Protein AF-A0A7W3WY32-F1 (afdb_monomer_lite)

Secondary structure (DSSP, 8-state):
-PPPPPHHHHHHHHHHHHHHHHHH-TT--SS---TTHHHHHHHHHHHHHHHHHHTT-

Sequence (57 aa):
LPPRPTLYTRYQEAGSAYRTHRAECARCTDTRHCPTGQPLYEAWARLQDLYLKQLRT

Organism: NCBI:txid2213162

Structure (mmCIF, N/CA/C/O backbone):
data_AF-A0A7W3WY32-F1
#
_entry.id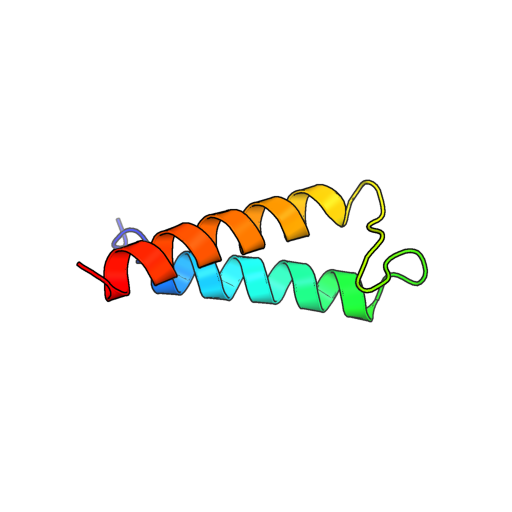   AF-A0A7W3WY32-F1
#
loop_
_atom_site.group_PDB
_atom_site.id
_atom_site.type_symbol
_atom_site.label_atom_id
_atom_site.label_alt_id
_atom_site.label_comp_id
_atom_site.label_asym_id
_atom_site.label_entity_id
_atom_site.label_seq_id
_atom_site.pdbx_PDB_ins_code
_atom_site.Cartn_x
_atom_site.Cartn_y
_atom_site.Cartn_z
_atom_site.occupancy
_atom_site.B_iso_or_equiv
_atom_site.auth_seq_id
_atom_site.auth_comp_id
_atom_site.auth_asym_id
_atom_site.auth_atom_id
_atom_site.pdbx_PDB_model_num
ATOM 1 N N . LEU A 1 1 ? 7.061 -7.781 25.412 1.00 62.03 1 LEU A N 1
ATOM 2 C CA . LEU A 1 1 ? 6.724 -7.832 23.969 1.00 62.03 1 LEU A CA 1
ATOM 3 C C . LEU A 1 1 ? 6.176 -6.464 23.579 1.00 62.03 1 LEU A C 1
ATOM 5 O O . LEU A 1 1 ? 5.346 -5.970 24.338 1.00 62.03 1 LEU A O 1
ATOM 9 N N . PRO A 1 2 ? 6.633 -5.826 22.489 1.00 67.31 2 PRO A N 1
ATOM 10 C CA . PRO A 1 2 ? 6.020 -4.582 22.033 1.00 67.31 2 PRO A CA 1
ATOM 11 C C . PRO A 1 2 ? 4.535 -4.807 21.689 1.00 67.31 2 PRO A C 1
ATOM 13 O O . PRO A 1 2 ? 4.156 -5.929 21.328 1.00 67.31 2 PRO A O 1
ATOM 16 N N . PRO A 1 3 ? 3.681 -3.776 21.816 1.00 85.75 3 PRO A N 1
ATOM 17 C CA . PRO A 1 3 ? 2.282 -3.885 21.426 1.00 85.75 3 PRO A CA 1
ATOM 18 C C . PRO A 1 3 ? 2.176 -4.229 19.939 1.00 85.75 3 PRO A C 1
ATOM 20 O O . PRO A 1 3 ? 2.990 -3.800 19.119 1.00 85.75 3 PRO A O 1
ATOM 23 N N . ARG A 1 4 ? 1.155 -5.013 19.580 1.00 89.31 4 ARG A N 1
ATOM 24 C CA . ARG A 1 4 ? 0.884 -5.313 18.171 1.00 89.31 4 ARG A CA 1
ATOM 25 C C . ARG A 1 4 ? 0.548 -4.014 17.426 1.00 89.31 4 ARG A C 1
ATOM 27 O O . ARG A 1 4 ? -0.211 -3.206 17.963 1.00 89.31 4 ARG A O 1
ATOM 34 N N . PRO A 1 5 ? 1.039 -3.828 16.188 1.00 90.50 5 PRO A N 1
ATOM 35 C CA . PRO A 1 5 ? 0.747 -2.630 15.414 1.00 90.50 5 PRO A CA 1
ATOM 36 C C . PRO A 1 5 ? -0.759 -2.489 15.169 1.00 90.50 5 PRO A C 1
ATOM 38 O O . PRO A 1 5 ? -1.481 -3.476 14.961 1.00 90.50 5 PRO A O 1
ATOM 41 N N . THR A 1 6 ? -1.237 -1.245 15.178 1.00 95.62 6 THR A N 1
ATOM 42 C CA . THR A 1 6 ? -2.644 -0.925 14.898 1.00 95.62 6 THR A CA 1
ATOM 43 C C . THR A 1 6 ? -3.018 -1.296 13.458 1.00 95.62 6 THR A C 1
ATOM 45 O O . THR A 1 6 ? -2.143 -1.539 12.621 1.00 95.62 6 THR A O 1
ATOM 48 N N . LEU A 1 7 ? -4.319 -1.344 13.145 1.00 96.06 7 LEU A N 1
ATOM 49 C CA . LEU A 1 7 ? -4.768 -1.543 11.763 1.00 96.06 7 LEU A CA 1
ATOM 50 C C . LEU A 1 7 ? -4.266 -0.419 10.845 1.00 96.06 7 LEU A C 1
ATOM 52 O O . LEU A 1 7 ? -3.806 -0.701 9.743 1.00 96.06 7 LEU A O 1
ATOM 56 N N . TYR A 1 8 ? -4.278 0.827 11.328 1.00 96.44 8 TYR A N 1
ATOM 57 C CA . TYR A 1 8 ? -3.747 1.976 10.595 1.00 96.44 8 TYR A CA 1
ATOM 58 C C . TYR A 1 8 ? -2.246 1.833 10.305 1.00 96.44 8 TYR A C 1
ATOM 60 O O . TYR A 1 8 ? -1.821 2.022 9.169 1.00 96.44 8 TYR A O 1
ATOM 68 N N . THR A 1 9 ? -1.452 1.426 11.301 1.00 97.81 9 THR A N 1
ATOM 69 C CA . THR A 1 9 ? -0.011 1.177 11.131 1.00 97.81 9 THR A CA 1
ATOM 70 C C . THR A 1 9 ? 0.239 0.123 10.054 1.00 97.81 9 THR A C 1
ATOM 72 O O . THR A 1 9 ? 0.975 0.378 9.106 1.00 97.81 9 THR A O 1
ATOM 75 N N . ARG A 1 10 ? -0.450 -1.022 10.140 1.00 97.75 10 ARG A N 1
ATOM 76 C CA . ARG A 1 10 ? -0.325 -2.109 9.157 1.00 97.75 10 ARG A CA 1
ATOM 77 C C . ARG A 1 10 ? -0.731 -1.671 7.750 1.00 97.75 10 ARG A C 1
ATOM 79 O O . ARG A 1 10 ? -0.053 -2.003 6.784 1.00 97.75 10 ARG A O 1
ATOM 86 N N . TYR A 1 11 ? -1.824 -0.916 7.632 1.00 97.81 11 TYR A N 1
ATOM 87 C CA . TYR A 1 11 ? -2.275 -0.339 6.365 1.00 97.81 11 TYR A CA 1
ATOM 88 C C . TYR A 1 11 ? -1.205 0.570 5.738 1.00 97.81 11 TYR A C 1
ATOM 90 O O . TYR A 1 11 ? -0.895 0.428 4.553 1.00 97.81 11 TYR A O 1
ATOM 98 N N . GLN A 1 12 ? -0.602 1.461 6.530 1.00 98.31 12 GLN A N 1
ATOM 99 C CA . GLN A 1 12 ? 0.426 2.383 6.044 1.00 98.31 12 GLN A CA 1
ATOM 100 C C . GLN A 1 12 ? 1.718 1.665 5.637 1.00 98.31 12 GLN A C 1
ATOM 102 O O . GLN A 1 12 ? 2.292 1.996 4.599 1.00 98.31 12 GLN A O 1
ATOM 107 N N . GLU A 1 13 ? 2.144 0.656 6.398 1.00 98.31 13 GLU A N 1
ATOM 108 C CA . GLU A 1 13 ? 3.306 -0.180 6.072 1.00 98.31 13 GLU A CA 1
ATOM 109 C C . GLU A 1 13 ? 3.106 -0.938 4.754 1.00 98.31 13 GLU A C 1
ATOM 111 O O . GLU A 1 13 ? 3.963 -0.874 3.871 1.00 98.31 13 GLU A O 1
ATOM 116 N N . ALA A 1 14 ? 1.948 -1.583 4.569 1.00 98.31 14 ALA A N 1
ATOM 117 C CA . ALA A 1 14 ? 1.619 -2.279 3.325 1.00 98.31 14 ALA A CA 1
ATOM 118 C C . ALA A 1 14 ? 1.568 -1.317 2.127 1.00 98.31 14 ALA A C 1
ATOM 120 O O . ALA A 1 14 ? 2.097 -1.618 1.057 1.00 98.31 14 ALA A O 1
ATOM 121 N N . GLY A 1 15 ? 0.990 -0.126 2.319 1.00 98.06 15 GLY A N 1
ATOM 122 C CA . GLY A 1 15 ? 0.963 0.910 1.289 1.00 98.06 15 GLY A CA 1
ATOM 123 C C . GLY A 1 15 ? 2.353 1.428 0.932 1.00 98.06 15 GLY A C 1
ATOM 124 O O . GLY A 1 15 ? 2.622 1.690 -0.239 1.00 98.06 15 GLY A O 1
ATOM 125 N N . SER A 1 16 ? 3.245 1.552 1.917 1.00 98.38 16 SER A N 1
ATOM 126 C CA . SER A 1 16 ? 4.645 1.909 1.685 1.00 98.38 16 SER A CA 1
ATOM 127 C C . SER A 1 16 ? 5.345 0.845 0.840 1.00 98.38 16 SER A C 1
ATOM 129 O O . SER A 1 16 ? 5.869 1.166 -0.223 1.00 98.38 16 SER A O 1
ATOM 131 N N . ALA A 1 17 ? 5.256 -0.428 1.239 1.00 98.12 17 ALA A N 1
ATOM 132 C CA . ALA A 1 17 ? 5.879 -1.540 0.522 1.00 98.12 17 ALA A CA 1
ATOM 133 C C . ALA A 1 17 ? 5.400 -1.642 -0.937 1.00 98.12 17 ALA A C 1
ATOM 135 O O . ALA A 1 17 ? 6.215 -1.776 -1.852 1.00 98.12 17 ALA A O 1
ATOM 136 N N . TYR A 1 18 ? 4.088 -1.517 -1.170 1.00 97.69 18 TYR A N 1
ATOM 137 C CA . TYR A 1 18 ? 3.527 -1.498 -2.520 1.00 97.69 18 TYR A CA 1
ATOM 138 C C . TYR A 1 18 ? 4.057 -0.318 -3.351 1.00 97.69 18 TYR A C 1
ATOM 140 O O . TYR A 1 18 ? 4.502 -0.519 -4.482 1.00 97.69 18 TYR A O 1
ATOM 148 N N . ARG A 1 19 ? 4.062 0.906 -2.799 1.00 96.81 19 ARG A N 1
ATOM 149 C CA . ARG A 1 19 ? 4.544 2.102 -3.515 1.00 96.81 19 ARG A CA 1
ATOM 150 C C . ARG A 1 19 ? 6.036 2.039 -3.827 1.00 96.81 19 ARG A C 1
ATOM 152 O O . ARG A 1 19 ? 6.410 2.397 -4.940 1.00 96.81 19 ARG A O 1
ATOM 159 N N . THR A 1 20 ? 6.859 1.558 -2.897 1.00 98.06 20 THR A N 1
ATOM 160 C CA . THR A 1 20 ? 8.296 1.341 -3.125 1.00 98.06 20 THR A CA 1
ATOM 161 C C . THR A 1 20 ? 8.509 0.375 -4.283 1.00 98.06 20 THR A C 1
ATOM 163 O O . THR A 1 20 ? 9.182 0.718 -5.250 1.00 98.06 20 THR A O 1
ATOM 166 N N . HIS A 1 21 ? 7.845 -0.784 -4.265 1.00 97.50 21 HIS A N 1
ATOM 167 C CA . HIS A 1 21 ? 7.953 -1.740 -5.364 1.00 97.50 21 HIS A CA 1
ATOM 168 C C . HIS A 1 21 ? 7.484 -1.149 -6.704 1.00 97.50 21 HIS A C 1
ATOM 170 O O . HIS A 1 2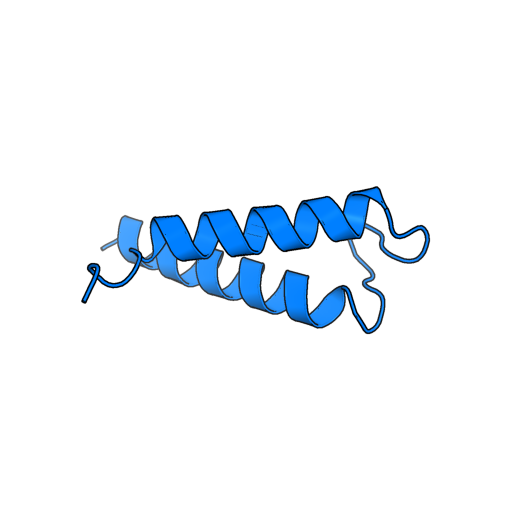1 ? 8.146 -1.314 -7.726 1.00 97.50 21 HIS A O 1
ATOM 176 N N . ARG A 1 22 ? 6.344 -0.448 -6.720 1.00 96.50 22 ARG A N 1
ATOM 177 C CA . ARG A 1 22 ? 5.778 0.161 -7.935 1.00 96.50 22 ARG A CA 1
ATOM 178 C C . ARG A 1 22 ? 6.676 1.262 -8.506 1.00 96.50 22 ARG A C 1
ATOM 180 O O . ARG A 1 22 ? 6.673 1.449 -9.716 1.00 96.50 22 ARG A O 1
ATOM 187 N N . ALA A 1 23 ? 7.431 1.975 -7.670 1.00 96.88 23 ALA A N 1
ATOM 188 C CA . ALA A 1 23 ? 8.383 2.991 -8.120 1.00 96.88 23 ALA A CA 1
ATOM 189 C C . ALA A 1 23 ? 9.595 2.388 -8.852 1.00 96.88 23 ALA A C 1
ATOM 191 O O . ALA A 1 23 ? 10.127 3.009 -9.766 1.00 96.88 23 ALA A O 1
ATOM 192 N N . GLU A 1 24 ? 10.005 1.177 -8.475 1.00 96.31 24 GLU A N 1
ATOM 193 C CA . GLU A 1 24 ? 11.200 0.514 -9.011 1.00 96.31 24 GLU A CA 1
ATOM 194 C C . GLU A 1 24 ? 10.877 -0.509 -10.116 1.00 96.31 24 GLU A C 1
ATOM 196 O O . GLU A 1 24 ? 11.741 -0.882 -10.910 1.00 96.31 24 GLU A O 1
ATOM 201 N N . CYS A 1 25 ? 9.630 -0.983 -10.201 1.00 97.00 25 CYS A N 1
ATOM 202 C CA . CYS A 1 25 ? 9.238 -2.045 -11.121 1.00 97.00 25 CYS A CA 1
ATOM 203 C C . CYS A 1 25 ? 8.644 -1.515 -12.435 1.00 97.00 25 CYS A C 1
ATOM 205 O O . CYS A 1 25 ? 7.466 -1.173 -12.502 1.00 97.00 25 CYS A O 1
ATOM 207 N N . ALA A 1 26 ? 9.405 -1.603 -13.531 1.00 95.69 26 ALA A N 1
ATOM 208 C CA . ALA A 1 26 ? 8.940 -1.230 -14.876 1.00 95.69 26 ALA A CA 1
ATOM 209 C C . ALA A 1 26 ? 7.777 -2.090 -15.424 1.00 95.69 26 ALA A C 1
ATOM 211 O O . ALA A 1 26 ? 7.147 -1.728 -16.414 1.00 95.69 26 ALA A O 1
ATOM 212 N N . ARG A 1 27 ? 7.497 -3.251 -14.812 1.00 96.25 27 ARG A N 1
ATOM 213 C CA . ARG A 1 27 ? 6.394 -4.147 -15.212 1.00 96.25 27 ARG A CA 1
ATOM 214 C C . ARG A 1 27 ? 5.074 -3.808 -14.523 1.00 96.25 27 ARG A C 1
ATOM 216 O O . ARG A 1 27 ? 4.033 -4.289 -14.965 1.00 96.25 27 ARG A O 1
ATOM 223 N N . CYS A 1 28 ? 5.124 -3.053 -13.430 1.00 96.50 28 CYS A N 1
ATOM 224 C CA . CYS A 1 28 ? 3.943 -2.651 -12.688 1.00 96.50 28 CYS A CA 1
ATOM 225 C C . CYS A 1 28 ? 3.391 -1.348 -13.272 1.00 96.50 28 CYS A C 1
ATOM 227 O O . CYS A 1 28 ? 4.110 -0.369 -13.440 1.00 96.50 28 CYS A O 1
ATOM 229 N N . THR A 1 29 ? 2.095 -1.335 -13.543 1.00 92.75 29 THR A N 1
ATOM 230 C CA . THR A 1 29 ? 1.313 -0.139 -13.853 1.00 92.75 29 THR A CA 1
ATOM 231 C C . THR A 1 29 ? 0.230 0.035 -12.792 1.00 92.75 29 THR A C 1
ATOM 233 O O . THR A 1 29 ? 0.135 -0.749 -11.845 1.00 92.75 29 THR A O 1
ATOM 236 N N . ASP A 1 30 ? -0.616 1.050 -12.951 1.00 87.56 30 ASP A N 1
ATOM 237 C CA . ASP A 1 30 ? -1.736 1.281 -12.033 1.00 87.56 30 ASP A CA 1
ATOM 238 C C . ASP A 1 30 ? -2.796 0.171 -12.070 1.00 87.56 30 ASP A C 1
ATOM 240 O O . ASP A 1 30 ? -3.535 0.005 -11.106 1.00 87.56 30 ASP A O 1
ATOM 244 N N . THR A 1 31 ? -2.869 -0.597 -13.161 1.00 90.25 31 THR A N 1
ATOM 245 C CA . THR A 1 31 ? -3.901 -1.629 -13.375 1.00 90.25 31 THR A CA 1
ATOM 246 C C . THR A 1 31 ? -3.339 -3.022 -13.640 1.00 90.25 31 THR A C 1
ATOM 248 O O . THR A 1 31 ? -4.102 -3.977 -13.785 1.00 90.25 31 THR A O 1
ATOM 251 N N . ARG A 1 32 ? -2.014 -3.168 -13.739 1.00 94.56 32 ARG A N 1
ATOM 252 C CA . ARG A 1 32 ? -1.343 -4.457 -13.930 1.00 94.56 32 ARG A CA 1
ATOM 253 C C . ARG A 1 32 ? -0.162 -4.564 -12.987 1.00 94.56 32 ARG A C 1
ATOM 255 O O . ARG A 1 32 ? 0.702 -3.693 -12.974 1.00 94.56 32 ARG A O 1
ATOM 262 N N . HIS A 1 33 ? 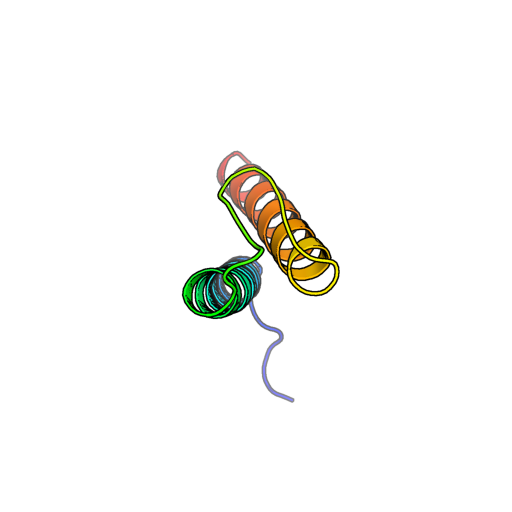-0.081 -5.664 -12.252 1.00 96.56 33 HIS A N 1
ATOM 263 C CA . HIS A 1 33 ? 1.011 -5.906 -11.318 1.00 96.56 33 HIS A CA 1
ATOM 264 C C . HIS A 1 33 ? 1.822 -7.125 -11.748 1.00 96.56 33 HIS A C 1
ATOM 266 O O . HIS A 1 33 ? 1.297 -8.090 -12.306 1.00 96.56 33 HIS A O 1
ATOM 272 N N . CYS A 1 34 ? 3.132 -7.078 -11.513 1.00 97.81 34 CYS A N 1
ATOM 273 C CA . CYS A 1 34 ? 3.980 -8.246 -11.709 1.00 97.81 34 CYS A CA 1
ATOM 274 C C . CYS A 1 34 ? 3.720 -9.295 -10.604 1.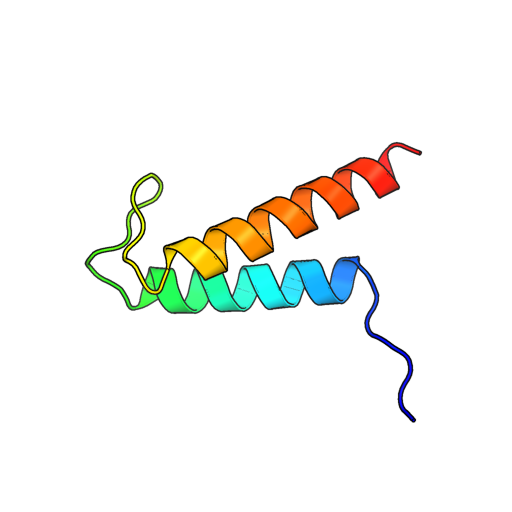00 97.81 34 CYS A C 1
ATOM 276 O O . CYS A 1 34 ? 3.132 -8.952 -9.577 1.00 97.81 34 CYS A O 1
ATOM 278 N N . PRO A 1 35 ? 4.192 -10.549 -10.748 1.00 98.06 35 PRO A N 1
ATOM 279 C CA . PRO A 1 35 ? 3.977 -11.592 -9.737 1.00 98.06 35 PRO A CA 1
ATOM 280 C C . PRO A 1 35 ? 4.448 -11.224 -8.319 1.00 98.06 35 PRO A C 1
ATOM 282 O O . PRO A 1 35 ? 3.865 -11.688 -7.347 1.00 98.06 35 PRO A O 1
ATOM 285 N N . THR A 1 36 ? 5.467 -10.367 -8.187 1.00 97.12 36 THR A N 1
ATOM 286 C CA . THR A 1 36 ? 5.933 -9.840 -6.891 1.00 97.12 36 THR A CA 1
ATOM 287 C C . THR A 1 36 ? 5.074 -8.677 -6.388 1.00 97.12 36 THR A C 1
ATOM 289 O O . THR A 1 36 ? 4.841 -8.555 -5.189 1.00 97.12 36 THR A O 1
ATOM 292 N N . GLY A 1 37 ? 4.600 -7.816 -7.290 1.00 97.69 37 GLY A N 1
ATOM 293 C CA . GLY A 1 37 ? 3.799 -6.640 -6.950 1.00 97.69 37 GLY A CA 1
ATOM 294 C C . GLY A 1 37 ? 2.342 -6.967 -6.626 1.00 97.69 37 GLY A C 1
ATOM 295 O O . GLY A 1 37 ? 1.744 -6.287 -5.796 1.00 97.69 37 GLY A O 1
ATOM 296 N N . GLN A 1 38 ? 1.782 -8.018 -7.235 1.00 98.25 38 GLN A N 1
ATOM 297 C CA . GLN A 1 38 ? 0.384 -8.417 -7.055 1.00 98.25 38 GLN A CA 1
ATOM 298 C C . GLN A 1 38 ? 0.048 -8.710 -5.577 1.00 98.25 38 GLN A C 1
ATOM 300 O O . GLN A 1 38 ? -0.885 -8.092 -5.064 1.00 98.25 38 GLN A O 1
ATOM 305 N N . PRO A 1 39 ? 0.828 -9.523 -4.834 1.00 98.38 39 PRO A N 1
ATOM 306 C CA . PRO A 1 39 ? 0.569 -9.741 -3.410 1.00 98.38 39 PRO A CA 1
ATOM 307 C C . PRO A 1 39 ? 0.689 -8.469 -2.556 1.00 98.38 39 PRO A C 1
ATOM 309 O O . PRO A 1 39 ? -0.045 -8.313 -1.581 1.00 98.38 39 PRO A O 1
ATOM 312 N N . LEU A 1 40 ? 1.597 -7.546 -2.906 1.00 98.31 40 LEU A N 1
ATOM 313 C CA . LEU A 1 40 ? 1.759 -6.275 -2.186 1.00 98.31 40 LEU A CA 1
ATOM 314 C C . LEU A 1 40 ? 0.528 -5.380 -2.358 1.00 98.31 40 LEU A C 1
ATOM 316 O O . LEU A 1 40 ? 0.040 -4.808 -1.382 1.00 98.31 40 LEU A O 1
ATOM 320 N N . TYR A 1 41 ? 0.013 -5.294 -3.587 1.00 98.06 41 TYR A N 1
ATOM 321 C CA . TYR A 1 41 ? -1.219 -4.574 -3.888 1.00 98.06 41 TYR A CA 1
ATOM 322 C C . TYR A 1 41 ? -2.413 -5.174 -3.138 1.00 98.06 41 TYR A C 1
ATOM 324 O O . TYR A 1 41 ? -3.126 -4.447 -2.451 1.00 98.06 41 TYR A O 1
ATOM 332 N N . GLU A 1 42 ? -2.601 -6.495 -3.205 1.00 98.44 42 GLU A N 1
ATOM 333 C CA . GLU A 1 42 ? -3.716 -7.185 -2.542 1.00 98.44 42 GLU A CA 1
ATOM 334 C C . GLU A 1 42 ? -3.695 -6.994 -1.022 1.00 98.44 42 GLU A C 1
ATOM 336 O O . GLU A 1 42 ? -4.732 -6.726 -0.407 1.00 98.44 42 GLU A O 1
ATOM 341 N N . ALA A 1 43 ? -2.513 -7.083 -0.404 1.00 98.31 43 ALA A N 1
ATOM 342 C CA . ALA A 1 43 ? -2.348 -6.848 1.025 1.00 98.31 43 ALA A CA 1
ATOM 343 C C . ALA A 1 43 ? -2.708 -5.405 1.409 1.00 98.31 43 ALA A C 1
ATOM 345 O O . ALA A 1 43 ? -3.455 -5.184 2.368 1.00 98.31 43 ALA A O 1
ATOM 346 N N . TRP A 1 44 ? -2.207 -4.425 0.652 1.00 98.31 44 TRP A N 1
ATOM 347 C CA . TRP A 1 44 ? -2.515 -3.014 0.870 1.00 98.31 44 TRP A CA 1
ATOM 348 C C . TRP A 1 44 ? -4.008 -2.715 0.687 1.00 98.31 44 TRP A C 1
ATOM 350 O O . TRP A 1 44 ? -4.615 -2.138 1.590 1.00 98.31 44 TRP A O 1
ATOM 360 N N . ALA A 1 45 ? -4.610 -3.156 -0.421 1.00 98.06 45 ALA A N 1
ATOM 361 C CA . ALA A 1 45 ? -6.022 -2.940 -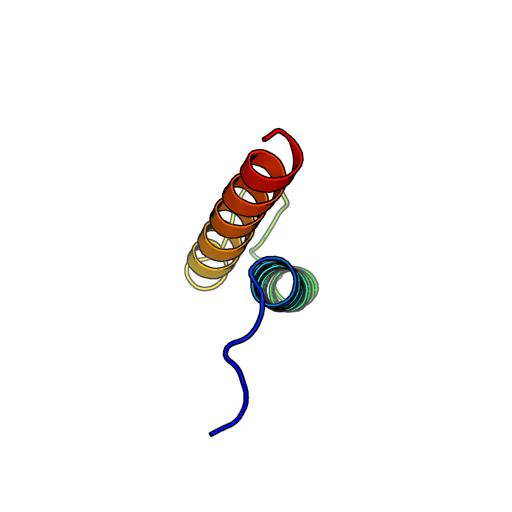0.731 1.00 98.06 45 ALA A CA 1
ATOM 362 C C . ALA A 1 45 ? -6.933 -3.544 0.348 1.00 98.06 45 ALA A C 1
ATOM 364 O O . ALA A 1 45 ? -7.822 -2.874 0.873 1.00 98.06 45 ALA A O 1
ATOM 365 N N . ARG A 1 46 ? -6.646 -4.775 0.789 1.00 98.44 46 ARG A N 1
ATOM 366 C CA . ARG A 1 46 ? -7.406 -5.422 1.866 1.00 98.44 46 ARG A CA 1
ATOM 367 C C . ARG A 1 46 ? -7.333 -4.648 3.183 1.00 98.44 46 ARG A C 1
ATOM 369 O O . ARG A 1 46 ? -8.335 -4.533 3.888 1.00 98.44 46 ARG A O 1
ATOM 376 N N . LEU A 1 47 ? -6.155 -4.149 3.557 1.00 98.50 47 LEU A N 1
ATOM 377 C CA . LEU A 1 47 ? -5.984 -3.374 4.790 1.00 98.50 47 LEU A CA 1
ATOM 378 C C . LEU A 1 47 ? -6.643 -1.996 4.695 1.00 98.50 47 LEU A C 1
ATOM 380 O O . LEU A 1 47 ? -7.220 -1.539 5.682 1.00 98.50 47 LEU A O 1
ATOM 384 N N . GLN A 1 48 ? -6.606 -1.374 3.515 1.00 98.25 48 GLN A N 1
ATOM 385 C CA . GLN A 1 48 ? -7.338 -0.145 3.235 1.00 98.25 48 GLN A CA 1
ATOM 386 C C . GLN A 1 48 ? -8.836 -0.350 3.453 1.00 98.25 48 GLN A C 1
ATOM 388 O O . GLN A 1 48 ? -9.448 0.397 4.213 1.00 98.25 48 GLN A O 1
ATOM 393 N N . ASP A 1 49 ? -9.409 -1.398 2.861 1.00 98.44 49 ASP A N 1
ATOM 394 C CA . ASP A 1 49 ? -10.828 -1.721 3.002 1.00 98.44 49 ASP A CA 1
ATOM 395 C C . ASP A 1 49 ? -11.228 -1.934 4.462 1.00 98.44 49 ASP A C 1
ATOM 397 O O . ASP A 1 49 ? -12.267 -1.441 4.903 1.00 98.44 49 ASP A O 1
ATOM 401 N N . LEU A 1 50 ? -10.411 -2.660 5.231 1.00 98.12 50 LEU A N 1
ATOM 402 C CA . LEU A 1 50 ? -10.660 -2.882 6.655 1.00 98.12 50 LEU A CA 1
ATOM 403 C C . LEU A 1 50 ? -10.614 -1.573 7.449 1.00 98.12 50 LEU A C 1
ATOM 405 O O . LEU A 1 50 ? -11.487 -1.341 8.283 1.00 98.12 50 LEU A O 1
ATOM 409 N N . TYR A 1 51 ? -9.628 -0.715 7.185 1.00 97.12 51 TYR A N 1
ATOM 410 C CA . TYR A 1 51 ? -9.502 0.566 7.876 1.00 97.12 51 TYR A CA 1
ATOM 411 C C . TYR A 1 51 ? -10.664 1.505 7.533 1.00 97.12 51 TYR A C 1
ATOM 413 O O . TYR A 1 51 ? -11.279 2.081 8.427 1.00 97.12 51 TYR A O 1
ATOM 421 N N . LEU A 1 52 ? -11.037 1.592 6.254 1.00 97.44 52 LEU A N 1
ATOM 422 C CA . LEU A 1 52 ? -12.178 2.391 5.808 1.00 97.44 52 LEU A CA 1
ATOM 423 C C . LEU A 1 52 ? -13.507 1.877 6.370 1.00 97.44 52 LEU A C 1
ATOM 425 O O . LEU A 1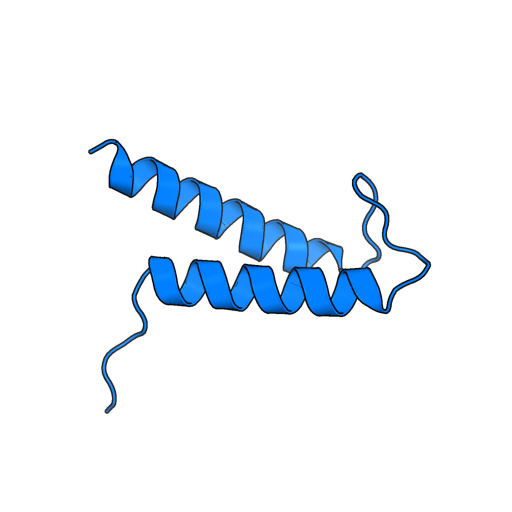 52 ? -14.386 2.680 6.666 1.00 97.44 52 LEU A O 1
ATOM 429 N N . LYS A 1 53 ? -13.671 0.558 6.531 1.00 97.94 53 LYS A N 1
ATOM 430 C CA . LYS A 1 53 ? -14.830 -0.018 7.230 1.00 97.94 53 LYS A CA 1
ATOM 431 C C . LYS A 1 53 ? -14.843 0.383 8.702 1.00 97.94 53 LYS A C 1
ATOM 433 O O . LYS A 1 53 ? -15.879 0.833 9.167 1.00 97.94 53 LYS A O 1
ATOM 438 N N . GLN A 1 54 ? -13.704 0.292 9.393 1.00 95.94 54 GLN A N 1
ATOM 439 C CA . GLN A 1 54 ? -13.592 0.680 10.802 1.00 95.94 54 GLN A CA 1
ATOM 440 C C . GLN A 1 54 ? -13.961 2.153 11.035 1.00 95.94 54 GLN A C 1
ATOM 442 O O . GLN A 1 54 ? -14.606 2.455 12.029 1.00 95.94 54 GLN A O 1
ATOM 447 N N . LEU A 1 55 ? -13.583 3.062 10.130 1.00 95.88 55 LEU A N 1
ATOM 448 C CA . LEU A 1 55 ? -13.905 4.492 10.249 1.00 95.88 55 LEU A CA 1
ATOM 449 C C . LEU A 1 55 ? -15.391 4.831 10.037 1.00 95.88 55 LEU A C 1
ATOM 451 O O . LEU A 1 55 ? -15.797 5.954 10.318 1.00 95.88 55 LEU A O 1
ATOM 455 N N . ARG A 1 56 ? -16.182 3.907 9.481 1.00 94.56 56 ARG A N 1
ATOM 456 C CA . ARG A 1 56 ? -17.617 4.104 9.200 1.00 94.56 56 ARG A CA 1
ATOM 457 C C . ARG A 1 56 ? -18.530 3.528 10.284 1.00 94.56 56 ARG A C 1
ATOM 459 O O . ARG A 1 56 ? -19.740 3.717 10.199 1.00 94.56 56 ARG A O 1
ATOM 466 N N . THR A 1 57 ? -17.957 2.796 11.231 1.00 79.31 57 THR A N 1
ATOM 467 C CA . THR A 1 57 ? -18.615 2.236 12.421 1.00 79.31 57 THR A CA 1
ATOM 468 C C . THR A 1 57 ? -18.385 3.133 13.616 1.00 79.31 57 THR A C 1
ATOM 470 O O . THR A 1 57 ? -19.347 3.299 14.391 1.00 79.31 57 THR A O 1
#

pLDDT: mean 95.08, std 6.81, range [62.03, 98.5]

Radius of gyration: 12.85 Å; chains: 1; bounding box: 30×16×39 Å

Foldseek 3Di:
DDDDDDLVRQLVVLVVVLVVCQVVDPQDDPPDDDPVNVVSVVSNVVSVVVVVVVVVD